Protein AF-A0A960CW87-F1 (afdb_monomer_lite)

pLDDT: mean 96.3, std 4.46, range [70.0, 98.69]

Structure (mmCIF, N/CA/C/O backbone):
data_AF-A0A960CW87-F1
#
_entry.id   AF-A0A960CW87-F1
#
loop_
_atom_site.group_PDB
_atom_site.id
_atom_site.type_symbol
_atom_site.label_atom_id
_atom_site.label_alt_id
_atom_site.label_comp_id
_atom_site.label_asym_id
_atom_site.label_entity_id
_atom_site.label_seq_id
_atom_site.pdbx_PDB_ins_code
_atom_site.Cartn_x
_atom_site.Cartn_y
_atom_site.Cartn_z
_atom_site.occupancy
_atom_site.B_iso_or_equiv
_atom_site.auth_seq_id
_atom_site.auth_comp_id
_atom_site.auth_asym_id
_atom_site.auth_atom_id
_atom_site.pdbx_PDB_model_num
ATOM 1 N N . MET A 1 1 ? -9.275 15.466 -6.533 1.00 70.00 1 MET A N 1
ATOM 2 C CA . MET A 1 1 ? -7.853 15.342 -6.920 1.00 70.00 1 MET A CA 1
ATOM 3 C C . MET A 1 1 ? -7.303 14.000 -6.459 1.00 70.00 1 MET A C 1
ATOM 5 O O . MET A 1 1 ? -6.960 13.211 -7.327 1.00 70.00 1 MET A O 1
ATOM 9 N N . ILE A 1 2 ? -7.357 13.712 -5.151 1.00 88.25 2 ILE A N 1
ATOM 10 C CA . ILE A 1 2 ? -6.896 12.451 -4.540 1.00 88.25 2 ILE A CA 1
ATOM 11 C C . ILE A 1 2 ? -7.583 11.219 -5.146 1.00 88.25 2 ILE A C 1
ATOM 13 O O . ILE A 1 2 ? -6.898 10.325 -5.605 1.00 88.25 2 ILE A O 1
ATOM 17 N N . LEU A 1 3 ? -8.912 11.214 -5.316 1.00 92.44 3 LEU A N 1
ATOM 18 C CA . LEU A 1 3 ? -9.594 10.054 -5.918 1.00 92.44 3 LEU A CA 1
ATOM 19 C C . LEU A 1 3 ? -9.062 9.682 -7.318 1.00 92.44 3 LEU A C 1
ATOM 21 O O . LEU A 1 3 ? -8.849 8.514 -7.619 1.00 92.44 3 LEU A O 1
ATOM 25 N N . ASN A 1 4 ? -8.818 10.676 -8.179 1.00 95.31 4 ASN A N 1
ATOM 26 C CA . ASN A 1 4 ? -8.258 10.417 -9.508 1.00 95.31 4 ASN A CA 1
ATOM 27 C C . ASN A 1 4 ? -6.795 9.961 -9.429 1.00 95.31 4 ASN A C 1
ATOM 29 O O . ASN A 1 4 ? -6.373 9.204 -10.295 1.00 95.31 4 ASN A O 1
ATOM 33 N N . HIS A 1 5 ? -6.031 10.451 -8.447 1.00 96.31 5 HIS A N 1
ATOM 34 C CA . HIS A 1 5 ? -4.677 9.977 -8.153 1.00 96.31 5 HIS A CA 1
ATOM 35 C C . HIS A 1 5 ? -4.720 8.499 -7.750 1.00 96.31 5 HIS A C 1
ATOM 37 O O . HIS A 1 5 ? -4.155 7.680 -8.461 1.00 96.31 5 HIS A O 1
ATOM 43 N N . SER A 1 6 ? -5.532 8.132 -6.756 1.00 97.12 6 SER A N 1
ATOM 44 C CA . SER A 1 6 ? -5.718 6.752 -6.296 1.00 97.12 6 SER A CA 1
ATOM 45 C C . SER A 1 6 ? -6.001 5.759 -7.427 1.00 97.12 6 SER A C 1
ATOM 47 O O . SER A 1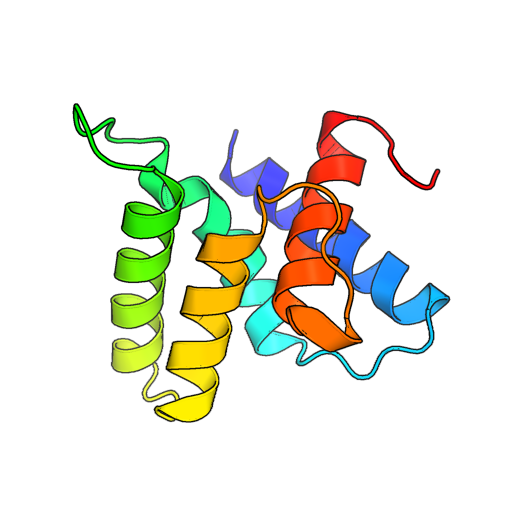 6 ? -5.356 4.716 -7.505 1.00 97.12 6 SER A O 1
ATOM 49 N N . TYR A 1 7 ? -6.920 6.082 -8.346 1.00 97.75 7 TYR A N 1
ATOM 50 C CA . TYR A 1 7 ? -7.214 5.198 -9.480 1.00 97.75 7 TYR A CA 1
ATOM 51 C C . TYR A 1 7 ? -6.041 5.057 -10.456 1.00 97.75 7 TYR A C 1
ATOM 53 O O . TYR A 1 7 ? -5.777 3.953 -10.929 1.00 97.75 7 TYR A O 1
ATOM 61 N N . ARG A 1 8 ? -5.333 6.148 -10.776 1.00 97.81 8 ARG A N 1
ATOM 62 C CA . ARG A 1 8 ? -4.158 6.074 -11.661 1.00 97.81 8 ARG A CA 1
ATOM 63 C C . ARG A 1 8 ? -3.016 5.317 -10.995 1.00 97.81 8 ARG A C 1
ATOM 65 O O . ARG A 1 8 ? -2.431 4.439 -11.620 1.00 97.81 8 ARG A O 1
ATOM 72 N N . SER A 1 9 ? -2.755 5.600 -9.724 1.00 97.88 9 SER A N 1
ATOM 73 C CA . SER A 1 9 ? -1.744 4.916 -8.926 1.00 97.88 9 SER A CA 1
ATOM 74 C C . SER A 1 9 ? -2.020 3.425 -8.820 1.00 97.88 9 SER A C 1
ATOM 76 O O . SER A 1 9 ? -1.085 2.651 -8.983 1.00 97.88 9 SER A O 1
ATOM 78 N N . TRP A 1 10 ? -3.281 3.003 -8.673 1.00 98.25 10 TRP A N 1
ATOM 79 C CA . TRP A 1 10 ? -3.648 1.586 -8.753 1.00 98.25 10 TRP A CA 1
ATOM 80 C C . TRP A 1 10 ? -3.283 0.955 -10.098 1.00 98.25 10 TRP A C 1
ATOM 82 O O . TRP A 1 10 ? -2.640 -0.092 -10.108 1.00 98.25 10 TRP A O 1
ATOM 92 N N . ILE A 1 11 ? -3.621 1.601 -11.220 1.00 98.06 11 ILE A N 1
ATOM 93 C CA . ILE A 1 11 ? -3.263 1.099 -12.558 1.00 98.06 11 ILE A CA 1
ATOM 94 C C . ILE A 1 11 ? -1.744 0.926 -12.672 1.00 98.06 11 ILE A C 1
ATOM 96 O O . ILE A 1 11 ? -1.276 -0.109 -13.142 1.00 98.06 11 ILE A O 1
ATOM 100 N N . PHE A 1 12 ? -0.966 1.909 -12.212 1.00 98.12 12 PHE A N 1
ATOM 101 C CA . PHE A 1 12 ? 0.494 1.830 -12.246 1.00 98.12 12 PHE A CA 1
ATOM 102 C C . PHE A 1 12 ? 1.053 0.765 -11.303 1.00 98.12 12 PHE A C 1
ATOM 104 O O . PHE A 1 12 ? 1.915 -0.005 -11.711 1.00 98.12 12 PHE A O 1
ATOM 111 N N . GLY A 1 13 ? 0.550 0.677 -10.072 1.00 98.00 13 GLY A N 1
ATOM 112 C CA . GLY A 1 13 ? 0.962 -0.339 -9.105 1.00 98.00 13 GLY A CA 1
ATOM 113 C C . GLY A 1 13 ? 0.682 -1.753 -9.611 1.00 98.00 13 GLY A C 1
ATOM 114 O O . GLY A 1 13 ? 1.553 -2.614 -9.523 1.00 98.00 13 GLY A O 1
ATOM 115 N N . ARG A 1 14 ? -0.490 -1.977 -10.222 1.00 98.31 14 ARG A N 1
ATOM 116 C CA . ARG A 1 14 ? -0.849 -3.264 -10.830 1.00 98.31 14 ARG A CA 1
ATOM 117 C C . ARG A 1 14 ? 0.052 -3.597 -12.016 1.00 98.31 14 ARG A C 1
ATOM 119 O O . ARG A 1 14 ? 0.554 -4.713 -12.086 1.00 98.31 14 ARG A O 1
ATOM 126 N N . ALA A 1 15 ? 0.308 -2.628 -12.896 1.00 97.81 15 ALA A N 1
ATOM 127 C CA . ALA A 1 15 ? 1.204 -2.815 -14.034 1.00 97.81 15 ALA A CA 1
ATOM 128 C C . ALA A 1 15 ? 2.646 -3.125 -13.598 1.00 97.81 15 ALA A C 1
ATOM 130 O O . ALA A 1 15 ? 3.301 -3.968 -14.203 1.00 97.81 15 ALA A O 1
ATOM 131 N N . LEU A 1 16 ? 3.142 -2.480 -12.538 1.00 97.75 16 LEU A N 1
ATOM 132 C CA . LEU A 1 16 ? 4.454 -2.794 -11.970 1.00 97.75 16 LEU A CA 1
ATOM 133 C C . LEU A 1 16 ? 4.492 -4.200 -11.367 1.00 97.75 16 LEU A C 1
ATOM 135 O O . LEU A 1 16 ? 5.465 -4.913 -11.588 1.00 97.75 16 LEU A O 1
ATOM 139 N N . ALA A 1 17 ? 3.441 -4.614 -10.657 1.00 97.94 17 ALA A N 1
ATOM 140 C CA . ALA A 1 17 ? 3.339 -5.973 -10.133 1.00 97.94 17 ALA A CA 1
ATOM 141 C C . ALA A 1 17 ? 3.341 -7.024 -11.255 1.00 97.94 17 ALA A C 1
ATOM 143 O O . ALA A 1 17 ? 4.018 -8.037 -11.123 1.00 97.94 17 ALA A O 1
ATOM 144 N N . ASP A 1 18 ? 2.663 -6.755 -12.376 1.00 97.69 18 ASP A N 1
ATOM 145 C CA . ASP A 1 18 ? 2.697 -7.623 -13.562 1.00 97.69 18 ASP A CA 1
ATOM 146 C C . ASP A 1 18 ? 4.094 -7.704 -14.193 1.00 97.69 18 ASP A C 1
ATOM 148 O O . ASP A 1 18 ? 4.533 -8.780 -14.590 1.00 97.69 18 ASP A O 1
ATOM 152 N N . VAL A 1 19 ? 4.812 -6.579 -14.289 1.00 97.25 19 VAL A N 1
ATOM 153 C CA . VAL A 1 19 ? 6.191 -6.549 -14.813 1.00 97.25 19 VAL A CA 1
ATOM 154 C C . VAL A 1 19 ? 7.150 -7.332 -13.918 1.00 97.25 19 VAL A C 1
ATOM 156 O O . VAL A 1 19 ? 8.059 -7.992 -14.420 1.00 97.25 19 VAL A O 1
ATOM 159 N N . ASP A 1 20 ? 6.944 -7.255 -12.607 1.00 97.31 20 ASP A N 1
ATOM 160 C CA . ASP A 1 20 ? 7.771 -7.913 -11.602 1.00 97.31 20 ASP A CA 1
ATOM 161 C C . ASP A 1 20 ? 7.343 -9.383 -11.342 1.00 97.31 20 ASP A C 1
ATOM 163 O O . ASP A 1 20 ? 7.952 -10.039 -10.499 1.00 97.31 20 ASP A O 1
ATOM 167 N N . ASP A 1 21 ? 6.328 -9.908 -12.053 1.00 97.44 21 ASP A N 1
ATOM 168 C CA . ASP A 1 21 ? 5.727 -11.248 -11.861 1.00 97.44 21 ASP A CA 1
ATOM 169 C C . ASP A 1 21 ? 5.306 -11.515 -10.399 1.00 97.44 21 ASP A C 1
ATOM 171 O O . ASP A 1 21 ? 5.526 -12.586 -9.829 1.00 97.44 21 ASP A O 1
ATOM 175 N N . SER A 1 22 ? 4.739 -10.493 -9.750 1.00 98.06 22 SER A N 1
ATOM 176 C CA . SER A 1 22 ? 4.337 -10.545 -8.346 1.00 98.06 22 SER A CA 1
ATOM 177 C C . SER A 1 22 ? 2.887 -10.995 -8.169 1.00 98.06 22 SER A C 1
ATOM 179 O O . SER A 1 22 ? 1.967 -10.405 -8.734 1.00 98.06 22 SER A O 1
ATOM 181 N N . ASP A 1 23 ? 2.677 -11.968 -7.280 1.00 96.00 23 ASP A N 1
ATOM 182 C CA . ASP A 1 23 ? 1.357 -12.445 -6.839 1.00 96.00 23 ASP A CA 1
ATOM 183 C C . ASP A 1 23 ? 0.772 -11.562 -5.717 1.00 96.00 23 ASP A C 1
ATOM 185 O O . ASP A 1 23 ? 0.383 -12.029 -4.645 1.00 96.00 23 ASP A O 1
ATOM 189 N N . VAL A 1 24 ? 0.806 -10.239 -5.907 1.00 98.06 24 VAL A N 1
ATOM 190 C CA . VAL A 1 24 ? 0.238 -9.296 -4.936 1.00 98.06 24 VAL A CA 1
ATOM 191 C C . VAL A 1 24 ? -1.280 -9.468 -4.859 1.00 98.06 24 VAL A C 1
ATOM 193 O O . VAL A 1 24 ? -1.957 -9.546 -5.882 1.00 98.06 24 VAL A O 1
ATOM 196 N N . ASP A 1 25 ? -1.826 -9.473 -3.641 1.00 97.94 25 ASP A N 1
ATOM 197 C CA . ASP A 1 25 ? -3.273 -9.501 -3.421 1.00 97.94 25 ASP A CA 1
ATOM 198 C C . ASP A 1 25 ? -3.925 -8.259 -4.060 1.00 97.94 25 ASP A C 1
ATOM 200 O O . ASP A 1 25 ? -3.739 -7.126 -3.604 1.00 97.94 25 ASP A O 1
ATOM 204 N N . GLU A 1 26 ? -4.664 -8.479 -5.151 1.00 97.38 26 GLU A N 1
ATOM 205 C CA . GLU A 1 26 ? -5.253 -7.417 -5.970 1.00 97.38 26 GLU A CA 1
ATOM 206 C C . GLU A 1 26 ? -6.292 -6.593 -5.203 1.00 97.38 26 GLU A C 1
ATOM 208 O O . GLU A 1 26 ? -6.377 -5.376 -5.390 1.00 97.38 26 GLU A O 1
ATOM 213 N N . GLU A 1 27 ? -7.053 -7.227 -4.309 1.00 97.69 27 GLU A N 1
ATOM 214 C CA . GLU A 1 27 ? -8.056 -6.541 -3.497 1.00 97.69 27 GLU A CA 1
ATOM 215 C C . GLU A 1 27 ? -7.376 -5.619 -2.480 1.00 97.69 27 GLU A C 1
ATOM 217 O O . GLU A 1 27 ? -7.772 -4.458 -2.352 1.00 97.69 27 GLU A O 1
ATOM 222 N N . LEU A 1 28 ? -6.304 -6.081 -1.825 1.00 98.44 28 LEU A N 1
ATOM 223 C CA . LEU A 1 28 ? -5.533 -5.241 -0.902 1.00 98.44 28 LEU A CA 1
ATOM 224 C C . LEU A 1 28 ? -4.802 -4.110 -1.625 1.00 98.44 28 LEU A C 1
ATOM 226 O O . LEU A 1 28 ? -4.772 -2.986 -1.122 1.00 98.44 28 LEU A O 1
ATOM 230 N N . LEU A 1 29 ? -4.255 -4.371 -2.815 1.00 98.69 29 LEU A N 1
ATOM 231 C CA . LEU A 1 29 ? -3.624 -3.338 -3.633 1.00 98.69 29 LEU A CA 1
ATOM 232 C C . LEU A 1 29 ? -4.639 -2.261 -4.037 1.00 98.69 29 LEU A C 1
ATOM 234 O O . LEU A 1 29 ? -4.361 -1.069 -3.908 1.00 98.69 29 LEU A O 1
ATOM 238 N N . PHE A 1 30 ? -5.825 -2.657 -4.500 1.00 98.44 30 PHE A N 1
ATOM 239 C CA . PHE A 1 30 ? -6.876 -1.717 -4.885 1.00 98.44 30 PHE A CA 1
ATOM 240 C C . PHE A 1 30 ? -7.397 -0.912 -3.688 1.00 98.44 30 PHE A C 1
ATOM 242 O O . PHE A 1 30 ? -7.432 0.319 -3.744 1.00 98.44 30 PHE A O 1
ATOM 249 N N . ALA A 1 31 ? -7.747 -1.581 -2.586 1.00 98.38 31 ALA A N 1
ATOM 250 C CA . ALA A 1 31 ? -8.227 -0.923 -1.373 1.00 98.38 31 ALA A CA 1
ATOM 251 C C . ALA A 1 31 ? -7.176 0.034 -0.792 1.00 98.38 31 ALA A C 1
ATOM 253 O O . ALA A 1 31 ? -7.493 1.178 -0.462 1.00 98.38 31 ALA A O 1
ATOM 254 N N . GLY A 1 32 ? -5.915 -0.403 -0.735 1.00 98.50 32 GLY A N 1
ATOM 255 C CA . GLY A 1 32 ? -4.796 0.405 -0.264 1.00 98.50 32 GLY A CA 1
ATOM 256 C C . GLY A 1 32 ? -4.612 1.670 -1.094 1.00 98.50 32 GLY A C 1
ATOM 257 O O . GLY A 1 32 ? -4.524 2.763 -0.542 1.00 98.50 32 GLY A O 1
ATOM 258 N N . MET A 1 33 ? -4.673 1.567 -2.422 1.00 98.38 33 MET A N 1
ATOM 259 C CA . MET A 1 33 ? -4.573 2.728 -3.314 1.00 98.38 33 MET A CA 1
ATOM 260 C C . MET A 1 33 ? -5.716 3.728 -3.131 1.00 98.38 33 MET A C 1
ATOM 262 O O . MET A 1 33 ? -5.487 4.938 -3.172 1.00 98.38 33 MET A O 1
ATOM 266 N N . LEU A 1 34 ? -6.941 3.260 -2.890 1.00 98.12 34 LEU A N 1
ATOM 267 C CA . LEU A 1 34 ? -8.075 4.147 -2.621 1.00 98.12 34 LEU A CA 1
ATOM 268 C C . LEU A 1 34 ? -7.965 4.885 -1.280 1.00 98.12 34 LEU A C 1
ATOM 270 O O . LEU A 1 34 ? -8.554 5.957 -1.139 1.00 98.12 34 LEU A O 1
ATOM 274 N N . LEU A 1 35 ? -7.237 4.325 -0.311 1.00 98.06 35 LEU A N 1
ATOM 275 C CA . LEU A 1 35 ? -7.255 4.782 1.079 1.00 98.06 35 LEU A CA 1
ATOM 276 C C . LEU A 1 35 ? -5.934 5.383 1.575 1.00 98.06 35 LEU A C 1
ATOM 278 O O . LEU A 1 35 ? -5.966 6.085 2.581 1.00 98.06 35 LEU A O 1
ATOM 282 N N . HIS A 1 36 ? -4.805 5.169 0.890 1.00 98.25 36 HIS A N 1
ATOM 283 C CA . HIS A 1 36 ? -3.474 5.566 1.380 1.00 98.25 36 HIS A CA 1
ATOM 284 C C . HIS A 1 36 ? -3.340 7.060 1.714 1.00 98.25 36 HIS A C 1
ATOM 286 O O . HIS A 1 36 ? -2.669 7.419 2.680 1.00 98.25 36 HIS A O 1
ATOM 292 N N . ASP A 1 37 ? -4.055 7.908 0.980 1.00 97.62 37 ASP A N 1
ATOM 293 C CA . ASP A 1 37 ? -4.052 9.365 1.128 1.00 97.62 37 ASP A CA 1
ATOM 294 C C . ASP A 1 37 ? -5.247 9.908 1.929 1.00 97.62 37 ASP A C 1
ATOM 296 O O . ASP A 1 37 ? -5.443 11.122 2.008 1.00 97.62 37 ASP A O 1
ATOM 300 N N . HIS A 1 38 ? -6.081 9.043 2.518 1.00 96.31 38 HIS A N 1
ATOM 301 C CA . HIS A 1 38 ? -7.274 9.488 3.240 1.00 96.31 38 HIS A CA 1
ATOM 302 C C . HIS A 1 38 ? -6.940 10.461 4.378 1.00 96.31 38 HIS A C 1
ATOM 304 O O . HIS A 1 38 ? -7.590 11.493 4.510 1.00 96.31 38 HIS A O 1
ATOM 310 N N . GLY A 1 39 ? -5.903 10.167 5.161 1.00 95.75 39 GLY A N 1
ATOM 311 C CA . GLY A 1 39 ? -5.477 10.985 6.291 1.00 95.75 39 GLY A CA 1
ATOM 312 C C . GLY A 1 39 ? -4.858 12.334 5.917 1.00 95.75 39 GLY A C 1
ATOM 313 O O . GLY A 1 39 ? -4.530 13.100 6.818 1.00 95.75 39 GLY A O 1
ATOM 314 N N . ILE A 1 40 ? -4.682 12.656 4.625 1.00 94.94 40 ILE A N 1
ATOM 315 C CA . ILE A 1 40 ? -4.208 13.986 4.202 1.00 94.94 40 ILE A CA 1
ATOM 316 C C . ILE A 1 40 ? -5.231 15.070 4.569 1.00 94.94 40 ILE A C 1
ATOM 318 O O . ILE A 1 40 ? -4.845 16.197 4.880 1.00 94.94 40 ILE A O 1
ATOM 322 N N . GLU A 1 41 ? -6.527 14.745 4.537 1.00 91.38 41 GLU A N 1
ATOM 323 C CA . GLU A 1 41 ? -7.606 15.666 4.892 1.00 91.38 41 GLU A CA 1
ATOM 324 C C . GLU A 1 41 ? -8.710 14.925 5.673 1.00 91.38 41 GLU A C 1
ATOM 326 O O . GLU A 1 41 ? -9.330 14.012 5.121 1.00 91.38 41 GLU A O 1
ATOM 331 N N . PRO A 1 42 ? -9.022 15.336 6.919 1.00 88.19 42 PRO A N 1
ATOM 332 C CA . PRO A 1 42 ? -8.519 16.526 7.609 1.00 88.19 42 PRO A CA 1
ATOM 333 C C . PRO A 1 42 ? -7.117 16.368 8.200 1.00 88.19 42 PRO A C 1
ATOM 335 O O . PRO A 1 42 ? -6.756 15.317 8.717 1.00 88.19 42 PRO A O 1
ATOM 338 N N . VAL A 1 43 ? -6.354 17.465 8.195 1.00 91.56 43 VAL A N 1
ATOM 339 C CA . VAL A 1 43 ? -5.049 17.525 8.866 1.00 91.56 43 VAL A CA 1
ATOM 340 C C . VAL A 1 43 ? -5.241 17.509 10.382 1.00 91.56 43 VAL A C 1
ATOM 342 O O . VAL A 1 43 ? -5.835 18.432 10.948 1.00 91.56 43 VAL A O 1
ATOM 345 N N . VAL A 1 44 ? -4.672 16.503 11.047 1.00 93.06 44 VAL A N 1
ATOM 346 C CA . VAL A 1 44 ? -4.642 16.405 12.511 1.00 93.06 44 VAL A CA 1
ATOM 347 C C . VAL A 1 44 ? -3.244 16.782 13.027 1.00 93.06 44 VAL A C 1
ATOM 349 O O . VAL A 1 44 ? -2.262 16.109 12.708 1.00 93.06 44 VAL A O 1
ATOM 352 N N . PRO A 1 45 ? -3.094 17.882 13.795 1.00 94.25 45 PRO A N 1
ATOM 353 C CA . PRO A 1 45 ? -1.784 18.325 14.262 1.00 94.25 45 PRO A CA 1
ATOM 354 C C . PRO A 1 45 ? -1.065 17.278 15.119 1.00 94.25 45 PRO A C 1
ATOM 356 O O . PRO A 1 45 ? -1.571 16.864 16.157 1.00 94.25 45 PRO A O 1
ATOM 359 N N . GLY A 1 46 ? 0.161 16.935 14.722 1.00 93.88 46 GLY A N 1
ATOM 360 C CA . GLY A 1 46 ? 1.007 15.988 15.454 1.00 93.88 46 GLY A CA 1
ATOM 361 C C . GLY A 1 46 ? 0.768 14.518 15.109 1.00 93.88 46 GLY A C 1
ATOM 362 O O . GLY A 1 46 ? 1.422 13.667 15.707 1.00 93.88 46 GLY A O 1
ATOM 363 N N . GLU A 1 47 ? -0.110 14.221 14.149 1.00 94.31 47 GLU A N 1
ATOM 364 C CA . GLU A 1 47 ? -0.353 12.864 13.661 1.00 94.31 47 GLU A CA 1
ATOM 365 C C . GLU A 1 47 ? 0.237 12.665 12.260 1.00 94.31 47 GLU A C 1
ATOM 367 O O . GLU A 1 47 ? 0.217 13.564 11.416 1.00 94.31 47 GLU A O 1
ATOM 372 N N . ASP A 1 48 ? 0.788 11.475 12.025 1.00 96.12 48 ASP A N 1
ATOM 373 C CA . ASP A 1 48 ? 1.196 11.042 10.693 1.00 96.12 48 ASP A CA 1
ATOM 374 C C . ASP A 1 48 ? -0.059 10.668 9.895 1.00 96.12 48 ASP A C 1
ATOM 376 O O . ASP 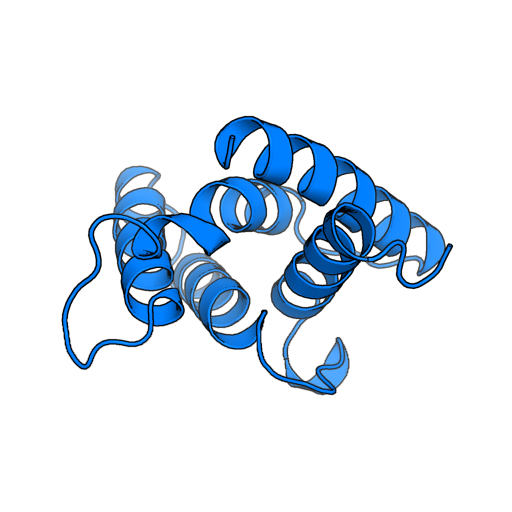A 1 48 ? -0.857 9.833 10.329 1.00 96.12 48 ASP A O 1
ATOM 380 N N . PHE A 1 49 ? -0.236 11.280 8.722 1.00 97.50 49 PHE A N 1
ATOM 381 C CA . PHE A 1 49 ? -1.409 11.060 7.878 1.00 97.50 49 PHE A CA 1
ATOM 382 C C . PHE A 1 49 ? -1.574 9.586 7.483 1.00 97.50 49 PHE A C 1
ATOM 384 O O . PHE A 1 49 ? -2.699 9.121 7.312 1.00 97.50 49 PHE A O 1
ATOM 391 N N . THR A 1 50 ? -0.472 8.837 7.383 1.00 98.12 50 THR A N 1
ATOM 392 C CA . THR A 1 50 ? -0.503 7.410 7.051 1.00 98.12 50 THR A CA 1
ATOM 393 C C . THR A 1 50 ? -1.204 6.587 8.132 1.00 98.12 50 THR A C 1
ATOM 395 O O . THR A 1 50 ? -1.917 5.641 7.803 1.00 98.12 50 THR A O 1
ATOM 398 N N . LEU A 1 51 ? -1.111 6.992 9.406 1.00 97.69 51 LEU A N 1
ATOM 399 C CA . LEU A 1 51 ? -1.824 6.350 10.513 1.00 97.69 51 LEU A CA 1
ATOM 400 C C . LEU A 1 51 ? -3.325 6.650 10.462 1.00 97.69 51 LEU A C 1
ATOM 402 O O . LEU A 1 51 ? -4.135 5.746 10.662 1.00 97.69 51 LEU A O 1
ATOM 406 N N . GLY A 1 52 ? -3.706 7.886 10.125 1.00 97.62 52 GLY A N 1
ATOM 407 C CA . GLY A 1 52 ? -5.109 8.246 9.891 1.00 97.62 52 GLY A CA 1
ATOM 408 C C . GLY A 1 52 ? -5.712 7.486 8.702 1.00 97.62 52 GLY A C 1
ATOM 409 O O . GLY A 1 52 ? -6.832 6.975 8.778 1.00 97.62 52 GLY A O 1
ATOM 410 N N . SER A 1 53 ? -4.943 7.332 7.621 1.00 98.19 53 SER A N 1
ATOM 411 C CA . SER A 1 53 ? -5.314 6.496 6.475 1.00 98.19 53 SER A CA 1
ATOM 412 C C . SER A 1 53 ? -5.467 5.022 6.859 1.00 98.19 53 SER A C 1
ATOM 414 O O . SER A 1 53 ? -6.455 4.389 6.482 1.00 98.19 53 SER A O 1
ATOM 416 N N . ALA A 1 54 ? -4.526 4.476 7.633 1.00 98.38 54 ALA A N 1
ATOM 417 C CA . ALA A 1 54 ? -4.557 3.089 8.088 1.00 98.38 54 ALA A CA 1
ATOM 418 C C . ALA A 1 54 ? -5.750 2.818 9.015 1.00 98.38 54 ALA A C 1
ATOM 420 O O . ALA A 1 54 ? -6.425 1.803 8.854 1.00 98.38 54 ALA A O 1
ATOM 421 N N . GLN A 1 55 ? -6.078 3.746 9.921 1.00 97.75 55 GLN A N 1
ATOM 422 C CA . GLN A 1 55 ? -7.272 3.641 10.759 1.00 97.75 55 GLN A CA 1
ATOM 423 C C . GLN A 1 55 ? -8.543 3.586 9.906 1.00 97.75 55 GLN A C 1
ATOM 425 O O . GLN A 1 55 ? -9.389 2.712 10.100 1.00 97.75 55 GLN A O 1
ATOM 430 N N . ARG A 1 56 ? -8.672 4.478 8.916 1.00 97.62 56 ARG A N 1
ATOM 431 C CA . ARG A 1 56 ? -9.824 4.456 8.010 1.00 97.62 56 ARG A CA 1
ATOM 432 C C . ARG A 1 56 ? -9.912 3.139 7.237 1.00 97.62 56 ARG A C 1
ATOM 434 O O . ARG A 1 56 ? -11.019 2.656 6.981 1.00 97.62 56 ARG A O 1
ATOM 441 N N . ALA A 1 57 ? -8.769 2.574 6.860 1.00 98.19 57 ALA A N 1
ATOM 442 C CA . ALA A 1 57 ? -8.699 1.291 6.180 1.00 98.19 57 ALA A CA 1
ATOM 443 C C . ALA A 1 57 ? -9.096 0.114 7.074 1.00 98.19 57 ALA A C 1
ATOM 445 O O . ALA A 1 57 ? -9.860 -0.726 6.607 1.00 98.19 57 ALA A O 1
ATOM 446 N N . ASP A 1 58 ? -8.689 0.092 8.346 1.00 98.25 58 ASP A N 1
ATOM 447 C CA . ASP A 1 58 ? -9.150 -0.901 9.329 1.00 98.25 58 ASP A CA 1
ATOM 448 C C . ASP A 1 58 ? -10.679 -0.839 9.497 1.00 98.25 58 ASP A C 1
ATOM 450 O O . ASP A 1 58 ? -11.357 -1.861 9.394 1.00 98.25 58 ASP A O 1
ATOM 454 N N . GLU A 1 59 ? -11.255 0.361 9.624 1.00 98.25 59 GLU A N 1
ATOM 455 C CA . GLU A 1 59 ? -12.712 0.544 9.699 1.00 98.25 59 GLU A CA 1
ATOM 456 C C . GLU A 1 59 ? -13.432 0.006 8.450 1.00 98.25 59 GLU A C 1
ATOM 458 O O . GLU A 1 59 ? -14.463 -0.662 8.552 1.00 98.25 59 GLU A O 1
ATOM 463 N N . CYS A 1 60 ? -12.887 0.282 7.260 1.00 98.25 60 CYS A N 1
ATOM 464 C CA . CYS A 1 60 ? -13.405 -0.236 5.993 1.00 98.25 60 CYS A CA 1
ATOM 465 C C . CYS A 1 60 ? -13.298 -1.763 5.900 1.00 98.25 60 CYS A C 1
ATOM 467 O O . CYS A 1 60 ? -14.268 -2.409 5.509 1.00 98.25 60 CYS A O 1
ATOM 469 N N . ALA A 1 61 ? -12.147 -2.330 6.262 1.00 97.94 61 ALA A N 1
ATOM 470 C CA . ALA A 1 61 ? -11.884 -3.763 6.205 1.00 97.94 61 ALA A CA 1
ATOM 471 C C . ALA A 1 61 ? -12.801 -4.538 7.160 1.00 97.94 61 ALA A C 1
ATOM 473 O O . ALA A 1 61 ? -13.435 -5.509 6.752 1.00 97.94 61 ALA A O 1
ATOM 474 N N . ARG A 1 62 ? -12.976 -4.048 8.394 1.00 96.06 62 ARG A N 1
ATOM 475 C CA . ARG A 1 62 ? -13.921 -4.627 9.361 1.00 96.06 62 ARG A CA 1
ATOM 476 C C . ARG A 1 62 ? -15.362 -4.560 8.873 1.00 96.06 62 ARG A C 1
ATOM 478 O O . ARG A 1 62 ? -16.098 -5.530 9.022 1.00 96.06 62 ARG A O 1
ATOM 485 N N . ALA A 1 63 ? -15.772 -3.435 8.286 1.00 98.06 63 ALA A N 1
ATOM 486 C CA . ALA A 1 63 ? -17.111 -3.294 7.715 1.00 98.06 63 ALA A CA 1
ATOM 487 C C . ALA A 1 63 ? -17.344 -4.227 6.512 1.00 98.06 63 ALA A C 1
ATOM 489 O O . ALA A 1 63 ? -18.485 -4.598 6.245 1.00 98.06 63 ALA A O 1
ATOM 490 N N . ALA A 1 64 ? -16.276 -4.599 5.805 1.00 97.31 64 ALA A N 1
ATOM 491 C CA . ALA A 1 64 ? -16.287 -5.570 4.717 1.00 97.31 64 ALA A CA 1
ATOM 492 C C . ALA A 1 64 ? -16.083 -7.025 5.185 1.00 97.31 64 ALA A C 1
ATOM 494 O O . ALA A 1 64 ? -16.015 -7.914 4.342 1.00 97.31 64 ALA A O 1
ATOM 495 N N . GLU A 1 65 ? -15.993 -7.273 6.499 1.00 97.38 65 GLU A N 1
ATOM 496 C CA . GLU A 1 65 ? -15.753 -8.600 7.092 1.00 97.38 65 GLU A CA 1
ATOM 497 C C . GLU A 1 65 ? -14.459 -9.273 6.591 1.00 97.38 65 GLU A C 1
ATOM 499 O O . GLU A 1 65 ? -14.369 -10.498 6.491 1.00 97.38 65 GLU A O 1
ATOM 504 N N . LEU A 1 66 ? -13.440 -8.464 6.289 1.00 97.50 66 LEU A N 1
ATOM 505 C CA . LEU A 1 66 ? -12.107 -8.947 5.946 1.00 97.50 66 LEU A CA 1
ATOM 506 C C . LEU A 1 66 ? -11.480 -9.651 7.159 1.00 97.50 66 LEU A C 1
ATOM 508 O O . LEU A 1 66 ? -11.669 -9.223 8.299 1.00 97.50 66 LEU A O 1
ATOM 512 N N . ASP A 1 67 ? -10.714 -10.719 6.934 1.00 97.44 67 ASP A N 1
ATOM 513 C CA . ASP A 1 67 ? -10.034 -11.398 8.035 1.00 97.44 67 ASP A CA 1
ATOM 514 C C . ASP A 1 67 ? -8.953 -10.513 8.679 1.00 97.44 67 ASP A C 1
ATOM 516 O O . ASP A 1 67 ? -8.435 -9.566 8.075 1.00 97.44 67 ASP A O 1
ATOM 520 N N . ASP A 1 68 ? -8.605 -10.832 9.927 1.00 97.81 68 ASP A N 1
ATOM 521 C CA . ASP A 1 68 ? -7.675 -10.029 10.725 1.00 97.81 68 ASP A CA 1
ATOM 522 C C . ASP A 1 68 ? -6.294 -9.909 10.062 1.00 97.81 68 ASP A C 1
ATOM 524 O O . ASP A 1 68 ? -5.688 -8.839 10.095 1.00 97.81 68 ASP A O 1
ATOM 528 N N . ALA A 1 69 ? -5.799 -10.971 9.415 1.00 97.69 69 ALA A N 1
ATOM 529 C CA . ALA A 1 69 ? -4.471 -10.966 8.806 1.00 97.69 69 ALA A CA 1
ATOM 530 C C . ALA A 1 69 ? -4.424 -10.055 7.572 1.00 97.69 69 ALA A C 1
ATOM 532 O O . ALA A 1 69 ? -3.484 -9.269 7.413 1.00 97.69 69 ALA A O 1
ATOM 533 N N . ARG A 1 70 ? -5.454 -10.101 6.721 1.00 97.94 70 ARG A N 1
ATOM 534 C CA . ARG A 1 70 ? -5.589 -9.190 5.574 1.00 97.94 70 ARG A CA 1
ATOM 535 C C . ARG A 1 70 ? -5.842 -7.749 6.015 1.00 97.94 70 ARG A C 1
ATOM 537 O O . ARG A 1 70 ? -5.280 -6.832 5.421 1.00 97.94 70 ARG A O 1
ATOM 544 N N . THR A 1 71 ? -6.601 -7.548 7.091 1.00 98.44 71 THR A N 1
ATOM 545 C CA . THR A 1 71 ? -6.827 -6.222 7.689 1.00 98.44 71 THR A CA 1
ATOM 546 C C . THR A 1 71 ? -5.521 -5.599 8.182 1.00 98.44 71 THR A C 1
ATOM 548 O O . THR A 1 71 ? -5.209 -4.465 7.821 1.00 98.44 71 THR A O 1
ATOM 551 N N . THR A 1 72 ? -4.711 -6.351 8.937 1.00 98.31 72 THR A N 1
ATOM 552 C CA . THR A 1 72 ? -3.372 -5.906 9.356 1.00 98.31 72 THR A CA 1
ATOM 553 C C . THR A 1 72 ? -2.479 -5.630 8.151 1.00 98.31 72 THR A C 1
ATOM 555 O O . THR A 1 72 ? -1.869 -4.570 8.082 1.00 98.31 72 THR A O 1
ATOM 558 N N . THR A 1 73 ? -2.472 -6.521 7.155 1.00 98.44 73 THR A N 1
ATOM 559 C CA . THR A 1 73 ? -1.681 -6.332 5.928 1.00 98.44 73 THR A CA 1
ATOM 560 C C . THR A 1 73 ? -2.036 -5.028 5.208 1.00 98.44 73 THR A C 1
ATOM 562 O O . THR A 1 73 ? -1.144 -4.311 4.763 1.00 98.44 73 THR A O 1
ATOM 565 N N . LEU A 1 74 ? -3.326 -4.690 5.106 1.00 98.69 74 LEU A N 1
ATOM 566 C CA . LEU A 1 74 ? -3.783 -3.447 4.483 1.00 98.69 74 LEU A CA 1
ATOM 567 C C . LEU A 1 74 ? -3.312 -2.209 5.257 1.00 98.69 74 LEU A C 1
ATOM 569 O O . LEU A 1 74 ? -2.799 -1.264 4.656 1.00 98.69 74 LEU A O 1
ATOM 573 N N . ALA A 1 75 ? -3.479 -2.217 6.581 1.00 98.50 75 ALA A N 1
ATOM 574 C CA . ALA A 1 75 ? -3.061 -1.119 7.446 1.00 98.50 75 ALA A CA 1
ATOM 575 C C . ALA A 1 75 ? -1.535 -0.916 7.426 1.00 98.50 75 ALA A C 1
ATOM 577 O O . ALA A 1 75 ? -1.069 0.220 7.302 1.00 98.50 75 ALA A O 1
ATOM 578 N N . ASP A 1 76 ? -0.757 -1.999 7.467 1.00 98.44 76 ASP A N 1
ATOM 579 C CA . ASP A 1 76 ? 0.707 -1.960 7.391 1.00 98.44 76 ASP A CA 1
ATOM 580 C C . ASP A 1 76 ? 1.175 -1.432 6.030 1.00 98.44 76 ASP A C 1
ATOM 582 O O . ASP A 1 76 ? 2.035 -0.553 5.962 1.00 98.44 76 ASP A O 1
ATOM 586 N N . ALA A 1 77 ? 0.560 -1.898 4.941 1.00 98.69 77 ALA A N 1
ATOM 587 C CA . ALA A 1 77 ? 0.873 -1.456 3.587 1.00 98.69 77 ALA A CA 1
ATOM 588 C C . ALA A 1 77 ? 0.621 0.047 3.388 1.00 98.69 77 ALA A C 1
ATOM 590 O O . ALA A 1 77 ? 1.445 0.746 2.796 1.00 98.69 77 ALA A O 1
ATOM 591 N N . ILE A 1 78 ? -0.490 0.558 3.925 1.00 98.69 78 ILE A N 1
ATOM 592 C CA . ILE A 1 78 ? -0.788 1.994 3.944 1.00 98.69 78 ILE A CA 1
ATOM 593 C C . ILE A 1 78 ? 0.179 2.744 4.859 1.00 98.69 78 ILE A C 1
ATOM 595 O O . ILE A 1 78 ? 0.599 3.840 4.519 1.00 98.69 78 ILE A O 1
ATOM 599 N N . THR A 1 79 ? 0.579 2.195 5.999 1.00 98.44 79 THR A N 1
ATOM 600 C CA . THR A 1 79 ? 1.509 2.896 6.897 1.00 98.44 79 THR A CA 1
ATOM 601 C C . THR A 1 79 ? 2.899 3.018 6.268 1.00 98.44 79 THR A C 1
ATOM 603 O O . THR A 1 79 ? 3.542 4.064 6.324 1.00 98.44 79 THR A O 1
ATOM 606 N N . VAL A 1 80 ? 3.364 1.959 5.607 1.00 98.38 80 VAL A N 1
ATOM 607 C CA . VAL A 1 80 ? 4.739 1.869 5.109 1.00 98.38 80 VAL A CA 1
ATOM 608 C C . VAL A 1 80 ? 4.956 2.580 3.765 1.00 98.38 80 VAL A C 1
ATOM 610 O O . VAL A 1 80 ? 6.103 2.822 3.393 1.00 98.38 80 VAL A O 1
ATOM 613 N N . HIS A 1 81 ? 3.899 2.958 3.033 1.00 97.94 81 HIS A N 1
ATOM 614 C CA . HIS A 1 81 ? 4.021 3.415 1.638 1.00 97.94 81 HIS A CA 1
ATOM 615 C C . HIS A 1 81 ? 4.831 4.708 1.436 1.00 97.94 81 HIS A C 1
ATOM 617 O O . HIS A 1 81 ? 5.295 4.974 0.327 1.00 97.94 81 HIS A O 1
ATOM 623 N N . THR A 1 82 ? 5.050 5.516 2.473 1.00 96.88 82 THR A N 1
ATOM 624 C CA . THR A 1 82 ? 5.916 6.708 2.406 1.00 96.88 82 THR A CA 1
ATOM 625 C C . THR A 1 82 ? 7.349 6.439 2.865 1.00 96.88 82 THR A C 1
ATOM 627 O O . THR A 1 82 ? 8.211 7.312 2.749 1.00 96.88 82 THR A O 1
ATOM 630 N N . THR A 1 83 ? 7.638 5.230 3.357 1.00 97.38 83 THR A N 1
ATOM 631 C CA . THR A 1 83 ? 8.949 4.863 3.899 1.00 97.38 83 THR A CA 1
ATOM 632 C C . THR A 1 83 ? 9.964 4.663 2.770 1.00 97.38 83 THR A C 1
ATOM 634 O O . THR A 1 83 ? 9.763 3.810 1.903 1.00 97.38 83 THR A O 1
ATOM 637 N N . PRO A 1 84 ? 11.091 5.394 2.755 1.00 95.44 84 PRO A N 1
ATOM 638 C CA . PRO A 1 84 ? 12.113 5.205 1.732 1.00 95.44 84 PRO A CA 1
ATOM 639 C C . PRO A 1 84 ? 12.754 3.810 1.787 1.00 95.44 84 PRO A C 1
ATOM 641 O O . PRO A 1 84 ? 13.129 3.327 2.854 1.00 95.44 84 PRO A O 1
ATOM 644 N N . GLY A 1 85 ? 12.966 3.193 0.621 1.00 95.50 85 GLY A N 1
ATOM 645 C CA . GLY A 1 85 ? 13.743 1.953 0.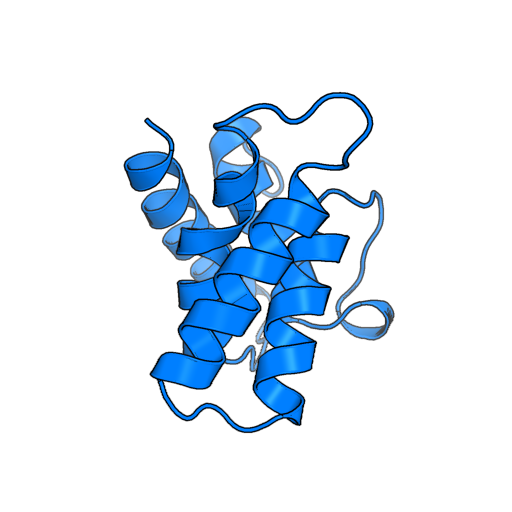506 1.00 95.50 85 GLY A CA 1
ATOM 646 C C . GLY A 1 85 ? 13.020 0.701 1.008 1.00 95.50 85 GLY A C 1
ATOM 647 O O . GLY A 1 85 ? 13.664 -0.196 1.564 1.00 95.50 85 GLY A O 1
ATOM 648 N N . ILE A 1 86 ? 11.696 0.652 0.865 1.00 97.19 86 ILE A N 1
ATOM 649 C CA . ILE A 1 86 ? 10.916 -0.563 1.119 1.00 97.19 86 ILE A CA 1
ATOM 650 C C . ILE A 1 86 ? 11.123 -1.606 0.026 1.00 97.19 86 ILE A C 1
ATOM 652 O O . ILE A 1 86 ? 11.391 -1.267 -1.129 1.00 97.19 86 ILE A O 1
ATOM 656 N N . THR A 1 87 ? 11.038 -2.878 0.404 1.00 97.56 87 THR A N 1
ATOM 657 C CA . THR A 1 87 ? 11.140 -4.021 -0.512 1.00 97.56 87 THR A CA 1
ATOM 658 C C . THR A 1 87 ? 10.000 -4.997 -0.263 1.00 97.56 87 THR A C 1
ATOM 660 O O . THR A 1 87 ? 9.426 -5.034 0.826 1.00 97.56 87 THR A O 1
ATOM 663 N N . VAL A 1 88 ? 9.686 -5.818 -1.265 1.00 97.44 88 VAL A N 1
ATOM 664 C CA . VAL A 1 88 ? 8.637 -6.841 -1.157 1.00 97.44 88 VAL A CA 1
ATOM 665 C C . VAL A 1 88 ? 8.939 -7.826 -0.021 1.00 97.44 88 VAL A C 1
ATOM 667 O O . VAL A 1 88 ? 8.040 -8.193 0.728 1.00 97.44 88 VAL A O 1
ATOM 670 N N . GLU A 1 89 ? 10.202 -8.220 0.151 1.00 96.88 89 GLU A N 1
ATOM 671 C CA . GLU A 1 89 ? 10.619 -9.220 1.140 1.00 96.88 89 GLU A CA 1
ATOM 672 C C . GLU A 1 89 ? 10.512 -8.722 2.582 1.00 96.88 89 GLU A C 1
ATOM 674 O O . GLU A 1 89 ? 10.260 -9.520 3.484 1.00 96.88 89 GLU A O 1
ATOM 679 N N . ARG A 1 90 ? 10.751 -7.426 2.816 1.00 96.69 90 ARG A N 1
ATOM 680 C CA . ARG A 1 90 ? 10.754 -6.844 4.164 1.00 96.69 90 ARG A CA 1
ATOM 681 C C . ARG A 1 90 ? 9.394 -6.276 4.551 1.00 96.69 90 ARG A C 1
ATOM 683 O O . ARG A 1 90 ? 8.986 -6.439 5.695 1.00 96.69 90 ARG A O 1
ATOM 690 N N . ASP A 1 91 ? 8.734 -5.596 3.619 1.00 97.50 91 ASP A N 1
ATOM 691 C CA . ASP A 1 91 ? 7.578 -4.737 3.903 1.00 97.50 91 ASP A CA 1
ATOM 692 C C . ASP A 1 91 ? 6.286 -5.236 3.229 1.00 97.50 91 ASP A C 1
ATOM 694 O O . ASP A 1 91 ? 5.221 -4.644 3.391 1.00 97.50 91 ASP A O 1
ATOM 698 N N . GLY A 1 92 ? 6.368 -6.342 2.483 1.00 97.50 92 GLY A N 1
ATOM 699 C CA . GLY A 1 92 ? 5.238 -6.962 1.804 1.00 97.50 92 GLY A CA 1
ATOM 700 C C . GLY A 1 92 ? 4.934 -6.350 0.436 1.00 97.50 92 GLY A C 1
ATOM 701 O O . GLY A 1 92 ? 5.131 -5.159 0.179 1.00 97.50 92 GLY A O 1
ATOM 702 N N . ALA A 1 93 ? 4.408 -7.187 -0.461 1.00 98.25 93 ALA A N 1
ATOM 703 C CA . ALA A 1 93 ? 4.047 -6.772 -1.814 1.00 98.25 93 ALA A CA 1
ATOM 704 C C . ALA A 1 93 ? 3.027 -5.613 -1.837 1.00 98.25 93 ALA A C 1
ATOM 706 O O . ALA A 1 93 ? 3.266 -4.656 -2.576 1.00 98.25 93 ALA A O 1
ATOM 707 N N . PRO A 1 94 ? 1.948 -5.604 -1.021 1.00 98.25 94 PRO A N 1
ATOM 708 C CA . PRO A 1 94 ? 0.988 -4.502 -1.054 1.00 98.25 94 PRO A CA 1
ATOM 709 C C . PRO A 1 94 ? 1.628 -3.144 -0.741 1.00 98.25 94 PRO A C 1
ATOM 711 O O . PRO A 1 94 ? 1.444 -2.203 -1.506 1.00 98.25 94 PRO A O 1
ATOM 714 N N . GLY A 1 95 ? 2.449 -3.042 0.312 1.00 98.19 95 GLY A N 1
ATOM 715 C CA . GLY A 1 95 ? 3.122 -1.786 0.666 1.00 98.19 95 GLY A CA 1
ATOM 716 C C . GLY A 1 95 ? 4.074 -1.309 -0.431 1.00 98.19 95 GLY A C 1
ATOM 717 O O . GLY A 1 95 ? 4.053 -0.139 -0.822 1.00 98.19 95 GLY A O 1
ATOM 718 N N . TYR A 1 96 ?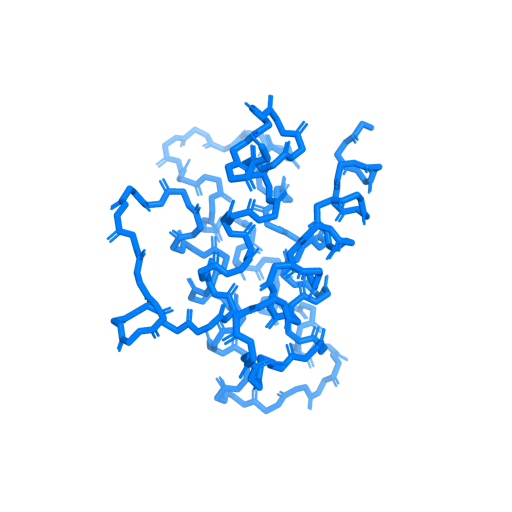 4.852 -2.238 -0.995 1.00 98.44 96 TYR A N 1
ATOM 719 C CA . TYR A 1 96 ? 5.780 -1.952 -2.086 1.00 98.44 96 TYR A CA 1
ATOM 720 C C . TYR A 1 96 ? 5.072 -1.410 -3.337 1.00 98.44 96 TYR A C 1
ATOM 722 O O . TYR A 1 96 ? 5.487 -0.385 -3.890 1.00 98.44 96 TYR A O 1
ATOM 730 N N . TYR A 1 97 ? 3.993 -2.058 -3.783 1.00 98.56 97 TYR A N 1
ATOM 731 C CA . TYR A 1 97 ? 3.280 -1.641 -4.994 1.00 98.56 97 TYR A CA 1
ATOM 732 C C . TYR A 1 97 ? 2.371 -0.430 -4.778 1.00 98.56 97 TYR A C 1
ATOM 734 O O . TYR A 1 97 ? 2.207 0.346 -5.721 1.00 98.56 97 TYR A O 1
ATOM 742 N N . ILE A 1 98 ? 1.870 -0.193 -3.557 1.00 98.62 98 ILE A N 1
ATOM 743 C CA . ILE A 1 98 ? 1.215 1.074 -3.187 1.00 98.62 98 ILE A CA 1
ATOM 744 C C . ILE A 1 98 ? 2.189 2.237 -3.341 1.00 98.62 98 ILE A C 1
ATOM 746 O O . ILE A 1 98 ? 1.908 3.177 -4.087 1.00 98.62 98 ILE A O 1
ATOM 750 N N . GLN A 1 99 ? 3.371 2.144 -2.726 1.00 98.25 99 GLN A N 1
ATOM 751 C CA . GLN A 1 99 ? 4.385 3.188 -2.845 1.00 98.25 99 GLN A CA 1
ATOM 752 C C . GLN A 1 99 ? 4.776 3.437 -4.303 1.00 98.25 99 GLN A C 1
ATOM 754 O O . GLN A 1 99 ? 4.763 4.575 -4.771 1.00 98.25 99 GLN A O 1
ATOM 759 N N . ASN A 1 100 ? 5.163 2.385 -5.027 1.00 98.06 100 ASN A N 1
ATOM 760 C CA . ASN A 1 100 ? 5.702 2.567 -6.369 1.00 98.06 100 ASN A CA 1
ATOM 761 C C . ASN A 1 100 ? 4.628 3.054 -7.350 1.00 98.06 100 ASN A C 1
ATOM 763 O O . ASN A 1 100 ? 4.923 3.929 -8.157 1.00 98.06 100 ASN A O 1
ATOM 767 N N . GLY A 1 101 ? 3.380 2.584 -7.247 1.00 97.94 101 GLY A N 1
ATOM 768 C CA . GLY A 1 101 ? 2.277 3.102 -8.063 1.00 97.94 101 GLY A CA 1
ATOM 769 C C . GLY A 1 101 ? 1.960 4.576 -7.778 1.00 97.94 101 GLY A C 1
ATOM 770 O O . GLY A 1 101 ? 1.745 5.353 -8.713 1.00 97.94 101 GLY A O 1
ATOM 771 N N . ALA A 1 102 ? 1.998 5.000 -6.510 1.00 97.62 102 ALA A N 1
ATOM 772 C CA . ALA A 1 102 ? 1.864 6.411 -6.137 1.00 97.62 102 ALA A CA 1
ATOM 773 C C . ALA A 1 102 ? 3.023 7.264 -6.689 1.00 97.62 102 ALA A C 1
ATOM 775 O O . ALA A 1 102 ? 2.798 8.314 -7.294 1.00 97.62 102 ALA A O 1
ATOM 776 N N . LEU A 1 103 ? 4.265 6.782 -6.569 1.00 97.00 103 LEU A N 1
ATOM 777 C CA . LEU A 1 103 ? 5.458 7.478 -7.065 1.00 97.00 103 LEU A CA 1
ATOM 778 C C . LEU A 1 103 ? 5.535 7.553 -8.594 1.00 97.00 103 LEU A C 1
ATOM 780 O O . LEU A 1 103 ? 6.092 8.519 -9.120 1.00 97.00 103 LEU A O 1
ATOM 784 N N . VAL A 1 104 ? 4.978 6.581 -9.317 1.00 97.50 104 VAL A N 1
ATOM 785 C CA . VAL A 1 104 ? 4.820 6.680 -10.775 1.00 97.50 104 VAL A CA 1
ATOM 786 C C . VAL A 1 104 ? 3.921 7.867 -11.121 1.00 97.50 104 VAL A C 1
ATOM 788 O O . VAL A 1 104 ? 4.301 8.698 -11.942 1.00 97.50 104 VAL A O 1
ATOM 791 N N . ASP A 1 105 ? 2.762 7.989 -10.470 1.00 97.00 105 ASP A N 1
ATOM 792 C CA . ASP A 1 105 ? 1.795 9.048 -10.783 1.00 97.00 105 ASP A CA 1
ATOM 793 C C . ASP A 1 105 ? 2.304 10.456 -10.429 1.00 97.00 105 ASP A C 1
ATOM 795 O O . ASP A 1 105 ? 1.988 11.423 -11.120 1.00 97.00 105 ASP A O 1
ATOM 799 N N . VAL A 1 106 ? 3.104 10.577 -9.366 1.00 93.81 106 VAL A N 1
ATOM 800 C CA . VAL A 1 106 ? 3.621 11.871 -8.887 1.00 93.81 106 VAL A CA 1
ATOM 801 C C . VAL A 1 106 ? 4.943 12.261 -9.553 1.00 93.81 106 VAL A C 1
ATOM 803 O O . VAL A 1 106 ? 5.162 13.438 -9.838 1.00 93.81 106 VAL A O 1
ATOM 806 N N . GLY A 1 107 ? 5.839 11.298 -9.779 1.00 91.81 107 GLY A N 1
ATOM 807 C CA . GLY A 1 107 ? 7.232 11.560 -10.153 1.00 91.81 107 GLY A CA 1
ATOM 808 C C . GLY A 1 107 ? 7.736 10.813 -11.386 1.00 91.81 107 GLY A C 1
ATOM 809 O O . GLY A 1 107 ? 8.898 10.994 -11.742 1.00 91.81 107 GLY A O 1
ATOM 810 N N . GLY A 1 108 ? 6.912 9.976 -12.027 1.00 89.88 108 GLY A N 1
ATOM 811 C CA . GLY A 1 108 ? 7.334 9.153 -13.165 1.00 89.88 108 GLY A CA 1
ATOM 812 C C . GLY A 1 108 ? 8.394 8.112 -12.800 1.00 89.88 108 GLY A C 1
ATOM 813 O O . GLY A 1 108 ? 9.215 7.747 -13.636 1.00 89.88 108 GLY A O 1
ATOM 814 N N . ASN A 1 109 ? 8.432 7.671 -11.540 1.00 82.81 109 ASN A N 1
ATOM 815 C CA . ASN A 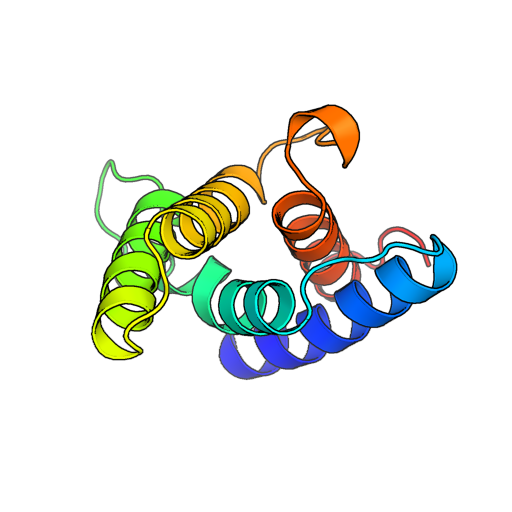1 109 ? 9.426 6.703 -11.087 1.00 82.81 109 ASN A CA 1
ATOM 816 C C . ASN A 1 109 ? 9.274 5.367 -11.838 1.00 82.81 109 ASN A C 1
ATOM 818 O O . ASN A 1 109 ? 8.157 4.952 -12.128 1.00 82.81 109 ASN A O 1
ATOM 822 N N . ARG A 1 110 ? 10.387 4.675 -12.111 1.00 80.62 110 ARG A N 1
ATOM 823 C CA . ARG A 1 110 ? 10.419 3.392 -12.845 1.00 80.62 110 ARG A CA 1
ATOM 824 C C . ARG A 1 110 ? 9.789 3.425 -14.263 1.00 80.62 110 ARG A C 1
ATOM 826 O O . ARG A 1 110 ? 9.437 2.358 -14.765 1.00 80.62 110 ARG A O 1
ATOM 833 N N . ILE A 1 111 ? 9.685 4.597 -14.909 1.00 72.75 111 ILE A N 1
ATOM 834 C CA . ILE A 1 111 ? 9.311 4.775 -16.333 1.00 72.75 111 ILE A CA 1
ATOM 835 C C . ILE A 1 111 ? 10.517 5.241 -17.156 1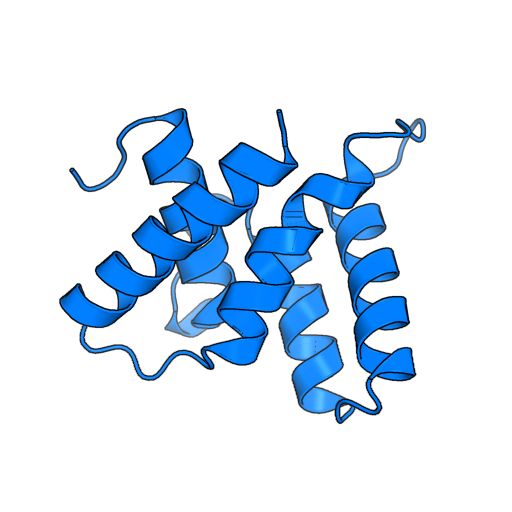.00 72.75 111 ILE A C 1
ATOM 837 O O . ILE A 1 111 ? 11.301 6.071 -16.643 1.00 72.75 111 ILE A O 1
#

Foldseek 3Di:
DLQVLLVQLLVQLVVVCVVVVHPADSVLLSLLSRQLQVLVPPPDPPDDSLQVSLVVQLVVCVVVVHDPVSNVLSSQLSNCLVPPPDDCVPRNSSNVSSNVSSCCSVPVPPD

Sequence (111 aa):
MILNHSYRSWIFGRALADVDDSDVDEELLFAGMLLHDHGIEPVVPGEDFTLGSAQRADECARAAELDDARTTTLADAITVHTTPGITVERDGAPGYYIQNGALVDVGGNRI

Secondary structure (DSSP, 8-state):
-HHHHHHHHHHHHHHHHHHTT----HHHHHHHHHHTTGGGSS--TTS-HHHHHHHHHHHHHHHTT--HHHHHHHHHHHHHTTSTT--HHHH-HHHHHHHHHHHHHHH-TT-

Radius of gyration: 12.94 Å; chains: 1; bounding box: 31×31×32 Å